Protein AF-N2IN59-F1 (afdb_monomer)

Structure (mmCIF, N/CA/C/O backbone):
data_AF-N2IN59-F1
#
_entry.id   AF-N2IN59-F1
#
loop_
_atom_site.group_PDB
_atom_site.id
_atom_site.type_symbol
_atom_site.label_atom_id
_atom_site.label_alt_id
_atom_site.label_comp_id
_atom_site.label_asym_id
_atom_site.label_entity_id
_atom_site.label_seq_id
_atom_site.pdbx_PDB_ins_code
_atom_site.Cartn_x
_atom_site.Cartn_y
_atom_site.Cartn_z
_atom_site.occupancy
_atom_site.B_iso_or_equiv
_atom_site.auth_seq_id
_atom_site.auth_comp_id
_atom_si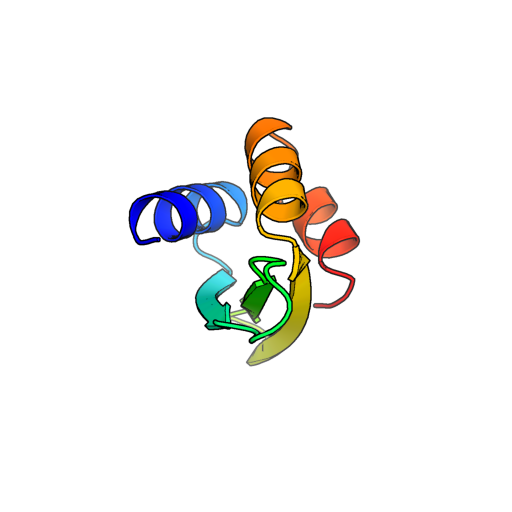te.auth_asym_id
_atom_site.auth_atom_id
_atom_site.pdbx_PDB_model_num
ATOM 1 N N . MET A 1 1 ? -11.474 6.387 3.301 1.00 69.00 1 MET A N 1
ATOM 2 C CA . MET A 1 1 ? -10.679 5.415 2.517 1.00 69.00 1 MET A CA 1
ATOM 3 C C . MET A 1 1 ? -10.043 6.016 1.258 1.00 69.00 1 MET A C 1
ATOM 5 O O . MET A 1 1 ? -8.833 5.917 1.133 1.00 69.00 1 MET A O 1
ATOM 9 N N . HIS A 1 2 ? -10.785 6.690 0.361 1.00 74.50 2 HIS A N 1
ATOM 10 C CA . HIS A 1 2 ? -10.219 7.269 -0.881 1.00 74.50 2 HIS A CA 1
ATOM 11 C C . HIS A 1 2 ? -9.024 8.225 -0.674 1.00 74.50 2 HIS A C 1
ATOM 13 O O . HIS A 1 2 ? -8.060 8.163 -1.429 1.00 74.50 2 HIS A O 1
ATOM 19 N N . ARG A 1 3 ? -9.046 9.071 0.366 1.00 79.00 3 ARG A N 1
ATOM 20 C CA . ARG A 1 3 ? -7.945 10.008 0.660 1.00 79.00 3 ARG A CA 1
ATOM 21 C C . ARG A 1 3 ? -6.637 9.292 1.035 1.00 79.00 3 ARG A C 1
ATOM 23 O O . ARG A 1 3 ? -5.567 9.725 0.636 1.00 79.00 3 ARG A O 1
ATOM 30 N N . GLN A 1 4 ? -6.726 8.184 1.762 1.00 78.75 4 GLN A N 1
ATOM 31 C CA . GLN A 1 4 ? -5.594 7.397 2.252 1.00 78.75 4 GLN A CA 1
ATOM 32 C C . GLN A 1 4 ? -4.968 6.569 1.127 1.00 78.75 4 GLN A C 1
ATOM 34 O O . GLN A 1 4 ? -3.749 6.459 1.072 1.00 78.75 4 GLN A O 1
ATOM 39 N N . ILE A 1 5 ? -5.787 6.074 0.187 1.00 82.69 5 ILE A N 1
ATOM 40 C CA . ILE A 1 5 ? -5.297 5.473 -1.064 1.00 82.69 5 ILE A CA 1
ATOM 41 C C . ILE A 1 5 ? -4.475 6.503 -1.851 1.00 82.69 5 ILE A C 1
ATOM 43 O O . ILE A 1 5 ? -3.387 6.172 -2.307 1.00 82.69 5 ILE A O 1
ATOM 47 N N . GLY A 1 6 ? -4.967 7.743 -1.971 1.00 82.12 6 GLY A N 1
ATOM 48 C CA . GLY A 1 6 ? -4.259 8.828 -2.661 1.00 82.12 6 GLY A CA 1
ATOM 49 C 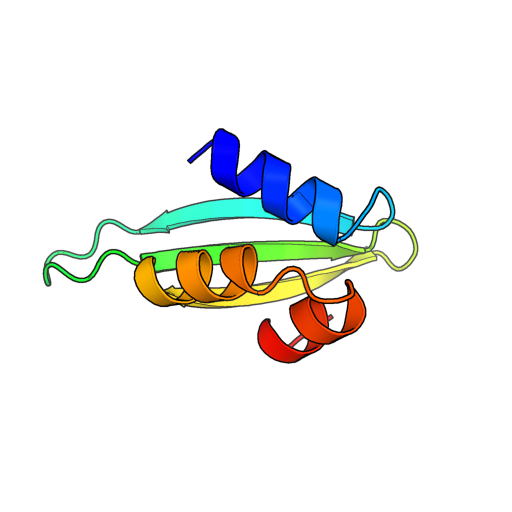C . GLY A 1 6 ? -2.884 9.123 -2.058 1.00 82.12 6 GLY A C 1
ATOM 50 O O . GLY A 1 6 ? -1.891 9.076 -2.771 1.00 82.12 6 GLY A O 1
ATOM 51 N 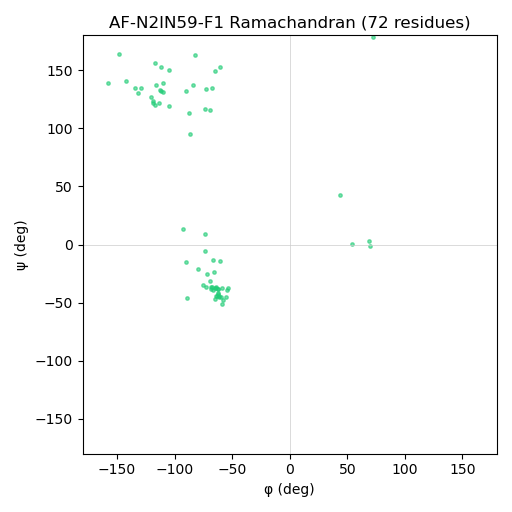N . ILE A 1 7 ? -2.810 9.320 -0.738 1.00 84.69 7 ILE A N 1
ATOM 52 C CA . ILE A 1 7 ? -1.537 9.589 -0.041 1.00 84.69 7 ILE A CA 1
ATOM 53 C C . ILE A 1 7 ? -0.560 8.416 -0.207 1.00 84.69 7 ILE A C 1
ATOM 55 O O . ILE A 1 7 ? 0.608 8.621 -0.521 1.00 84.69 7 ILE A O 1
ATOM 59 N N . LEU A 1 8 ? -1.026 7.174 -0.031 1.00 85.19 8 LEU A N 1
ATOM 60 C CA . LEU A 1 8 ? -0.167 5.997 -0.186 1.00 85.19 8 LEU A CA 1
ATOM 61 C C . LEU A 1 8 ? 0.344 5.849 -1.631 1.00 85.19 8 LEU A C 1
ATOM 63 O O . LEU A 1 8 ? 1.498 5.481 -1.846 1.00 85.19 8 LEU A O 1
ATOM 67 N N . GLN A 1 9 ? -0.498 6.169 -2.618 1.00 86.44 9 GLN A N 1
ATOM 68 C CA . GLN A 1 9 ? -0.144 6.160 -4.036 1.00 86.44 9 GLN A CA 1
ATOM 69 C C . GLN A 1 9 ? 0.864 7.264 -4.395 1.00 86.44 9 GLN A C 1
ATOM 71 O O . GLN A 1 9 ? 1.768 7.009 -5.187 1.00 86.44 9 GLN A O 1
ATOM 76 N N . GLU A 1 10 ? 0.747 8.456 -3.805 1.00 86.56 10 GLU A N 1
ATOM 77 C CA . GLU A 1 10 ? 1.726 9.542 -3.959 1.00 86.56 10 GLU A CA 1
ATOM 78 C C . GLU A 1 10 ? 3.087 9.157 -3.369 1.00 86.56 10 GLU A C 1
ATOM 80 O O . GLU A 1 10 ? 4.117 9.342 -4.014 1.00 86.56 10 GLU A O 1
ATOM 85 N N . LEU A 1 11 ? 3.092 8.560 -2.173 1.00 85.50 11 LEU A N 1
ATOM 86 C CA . LEU A 1 11 ? 4.320 8.154 -1.487 1.00 85.50 11 LEU A CA 1
ATOM 87 C C . LEU A 1 11 ? 5.063 7.022 -2.211 1.00 85.50 11 LEU A C 1
ATOM 89 O O . LEU A 1 11 ? 6.292 7.023 -2.259 1.00 85.50 11 LEU A O 1
ATOM 93 N N . LEU A 1 12 ? 4.338 6.050 -2.770 1.00 85.44 12 LEU A N 1
ATOM 94 C CA . LEU A 1 12 ? 4.934 4.952 -3.541 1.00 85.44 12 LEU A CA 1
ATOM 95 C C . LEU A 1 12 ? 5.286 5.367 -4.981 1.00 85.44 12 LEU A C 1
ATOM 97 O O . LEU A 1 12 ? 6.147 4.747 -5.610 1.00 85.44 12 LEU A O 1
ATOM 101 N N . GLY A 1 13 ? 4.668 6.434 -5.486 1.00 86.50 13 GLY A N 1
ATOM 102 C CA . GLY A 1 13 ? 4.853 6.938 -6.839 1.00 86.50 13 GLY A CA 1
ATOM 103 C C . GLY A 1 13 ? 4.211 6.056 -7.913 1.00 86.50 13 GLY A C 1
ATOM 104 O O . GLY A 1 13 ? 3.648 4.990 -7.653 1.00 86.50 13 GLY A O 1
ATOM 105 N N . ASP A 1 14 ? 4.328 6.492 -9.167 1.00 89.31 14 ASP A N 1
ATOM 106 C CA . ASP A 1 14 ? 3.618 5.881 -10.298 1.00 89.31 14 ASP A CA 1
ATOM 107 C C . ASP A 1 14 ? 4.059 4.456 -10.639 1.00 89.31 14 ASP A C 1
ATOM 109 O O . ASP A 1 14 ? 3.364 3.768 -11.390 1.00 89.31 14 ASP A O 1
ATOM 113 N N . ARG A 1 15 ? 5.188 3.988 -10.100 1.00 85.44 15 ARG A N 1
ATOM 114 C CA . ARG A 1 15 ? 5.671 2.618 -10.311 1.00 85.44 15 ARG A CA 1
ATOM 115 C C . ARG A 1 15 ? 4.720 1.578 -9.731 1.00 85.44 15 ARG A C 1
ATOM 117 O O . ARG A 1 15 ? 4.548 0.514 -10.324 1.00 85.44 15 ARG A O 1
ATOM 124 N N . TYR A 1 16 ? 4.108 1.878 -8.594 1.00 88.69 16 TYR A N 1
ATOM 125 C CA . TYR A 1 16 ? 3.263 0.927 -7.892 1.00 88.69 16 TYR A CA 1
ATOM 126 C C . TYR A 1 16 ? 1.795 1.282 -8.080 1.00 88.69 16 TYR A C 1
ATOM 128 O O . TYR A 1 16 ? 1.432 2.439 -8.270 1.00 88.69 16 TYR A O 1
ATOM 136 N N . ARG A 1 17 ? 0.932 0.274 -8.060 1.00 88.69 17 ARG A N 1
ATOM 137 C CA . ARG A 1 17 ? -0.513 0.449 -7.940 1.00 88.69 17 ARG A CA 1
ATOM 138 C C . ARG A 1 17 ? -0.936 -0.043 -6.570 1.00 88.69 17 ARG A C 1
ATOM 140 O O . ARG A 1 17 ? -0.583 -1.157 -6.190 1.00 88.69 17 ARG A O 1
ATOM 147 N N . VAL A 1 18 ? -1.722 0.770 -5.876 1.00 88.31 18 VAL A N 1
ATOM 148 C CA . VAL A 1 18 ? -2.197 0.463 -4.527 1.00 88.31 18 VAL A CA 1
ATOM 149 C C . VAL A 1 18 ? -3.693 0.175 -4.538 1.00 88.31 18 VAL A C 1
ATOM 151 O O . VAL A 1 18 ? -4.472 0.877 -5.188 1.00 88.31 18 VAL A O 1
ATOM 154 N N . LYS A 1 19 ? -4.112 -0.838 -3.782 1.00 90.00 19 LYS A N 1
ATOM 155 C CA . LYS A 1 19 ? -5.513 -1.055 -3.411 1.00 90.00 19 LYS A CA 1
ATOM 156 C C . LYS A 1 19 ? -5.603 -1.242 -1.899 1.00 90.00 19 LYS A C 1
ATOM 158 O O . LYS A 1 19 ? -4.821 -1.994 -1.328 1.00 90.00 19 LYS A O 1
ATOM 163 N N . LEU A 1 20 ? -6.578 -0.571 -1.286 1.00 88.69 20 LEU A N 1
ATOM 164 C CA . LEU A 1 20 ? -6.944 -0.753 0.118 1.00 88.69 20 LEU A CA 1
ATOM 165 C C . LEU A 1 20 ? -8.340 -1.368 0.202 1.00 88.69 20 LEU A C 1
ATOM 167 O O . LEU A 1 20 ? -9.258 -0.885 -0.466 1.00 88.69 20 LEU A O 1
ATOM 171 N N . THR A 1 21 ? -8.499 -2.396 1.031 1.00 87.56 21 THR A N 1
ATOM 172 C CA . THR A 1 21 ? -9.800 -2.993 1.356 1.00 87.56 21 THR A CA 1
ATOM 173 C C . THR A 1 21 ? -10.028 -2.878 2.858 1.00 87.56 21 THR A C 1
ATOM 175 O O . THR A 1 21 ? -9.174 -3.283 3.642 1.00 87.56 21 THR A O 1
ATOM 178 N N . HIS A 1 22 ? -11.171 -2.320 3.261 1.00 84.50 22 HIS A N 1
ATOM 179 C CA . HIS A 1 22 ? -11.590 -2.342 4.662 1.00 84.50 22 HIS A CA 1
ATOM 180 C C . HIS A 1 22 ? -12.034 -3.744 5.057 1.00 84.50 22 HIS A C 1
ATOM 182 O O . HIS A 1 22 ? -12.868 -4.321 4.353 1.00 84.50 22 HIS A O 1
ATOM 188 N N . ILE A 1 23 ? -11.585 -4.233 6.207 1.00 82.56 23 ILE A N 1
ATOM 189 C CA . ILE A 1 23 ? -12.187 -5.402 6.842 1.00 82.56 23 ILE A CA 1
ATOM 190 C C . ILE A 1 23 ? -13.010 -4.904 8.027 1.00 82.56 23 ILE A C 1
ATOM 192 O O . ILE A 1 23 ? -12.491 -4.273 8.945 1.00 82.56 23 ILE A O 1
ATOM 196 N N . GLN A 1 24 ? -14.314 -5.174 7.993 1.00 69.75 24 GLN A N 1
ATOM 197 C CA . GLN A 1 24 ? -15.168 -5.014 9.166 1.00 69.75 24 GLN A CA 1
ATOM 198 C C . GLN A 1 24 ? -15.107 -6.309 9.968 1.00 69.75 24 GLN A C 1
ATOM 200 O O . GLN A 1 24 ? -15.804 -7.272 9.653 1.00 69.75 24 GLN A O 1
ATOM 205 N N . ASP A 1 25 ? -14.229 -6.340 10.965 1.00 67.75 25 ASP A N 1
ATOM 206 C CA . ASP A 1 25 ? -14.137 -7.459 11.894 1.00 67.75 25 ASP A CA 1
ATOM 207 C C . ASP A 1 25 ? -15.182 -7.290 13.022 1.00 67.75 25 ASP A C 1
ATOM 209 O O . ASP A 1 25 ? -15.353 -6.178 13.536 1.00 67.75 25 ASP A O 1
ATOM 213 N N . PRO A 1 26 ? -15.895 -8.353 13.444 1.00 61.72 26 PRO A N 1
ATOM 214 C CA . PRO A 1 26 ? -16.827 -8.299 14.575 1.00 61.72 26 PRO A CA 1
ATOM 215 C C . PRO A 1 26 ? -16.189 -7.907 15.919 1.00 61.72 26 PRO A C 1
ATOM 217 O O . PRO A 1 26 ? -16.911 -7.623 16.873 1.00 61.72 26 PRO A O 1
ATOM 220 N N . THR A 1 27 ? -14.856 -7.927 16.021 1.00 66.50 27 THR A N 1
ATOM 221 C CA . THR A 1 27 ? -14.099 -7.745 17.272 1.00 66.50 27 THR A CA 1
ATOM 222 C C . THR A 1 27 ? -13.671 -6.295 17.576 1.00 66.50 27 THR A C 1
ATOM 224 O O . THR A 1 27 ? -12.892 -6.071 18.499 1.00 66.50 27 THR A O 1
ATOM 227 N N . SER A 1 28 ? -14.226 -5.296 16.873 1.00 66.25 28 SER A N 1
ATOM 228 C CA . SER A 1 28 ? -13.975 -3.840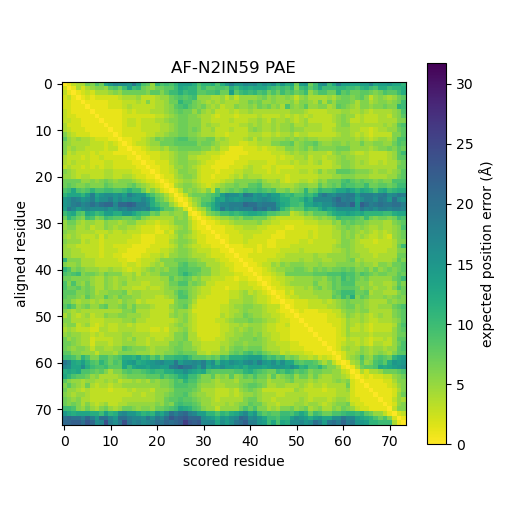 17.029 1.00 66.25 28 SER A CA 1
ATOM 229 C C . SER A 1 28 ? -12.598 -3.315 16.601 1.00 66.25 28 SER A C 1
ATOM 231 O O . SER A 1 28 ? -12.382 -2.104 16.661 1.00 66.25 28 SER A O 1
ATOM 233 N N . VAL A 1 29 ? -11.672 -4.158 16.141 1.00 73.88 29 VAL A N 1
ATOM 234 C CA . VAL A 1 29 ? -10.404 -3.675 15.570 1.00 73.88 29 VAL A CA 1
ATOM 235 C C . VAL A 1 29 ? -10.600 -3.408 14.079 1.00 73.88 29 VAL A C 1
ATOM 237 O O . VAL A 1 29 ? -10.829 -4.330 13.299 1.00 73.88 29 VAL A O 1
ATOM 240 N N . GLU A 1 30 ? -10.527 -2.138 13.672 1.00 84.69 30 GLU A N 1
ATOM 241 C CA . GLU A 1 30 ? -10.566 -1.760 12.256 1.00 84.69 30 GLU A CA 1
ATOM 242 C C . GLU A 1 30 ? -9.274 -2.211 11.567 1.00 84.69 30 GLU A C 1
ATOM 244 O O . GLU A 1 30 ? -8.184 -1.725 11.881 1.00 84.69 30 GLU A O 1
ATOM 249 N N . GLN A 1 31 ? -9.396 -3.135 10.614 1.00 86.19 31 GLN A N 1
ATOM 250 C CA . GLN A 1 31 ? -8.272 -3.658 9.842 1.00 86.19 31 GLN A CA 1
ATOM 251 C C . GLN A 1 31 ? -8.349 -3.229 8.379 1.00 86.19 31 GLN A C 1
ATOM 253 O O . GLN A 1 31 ? -9.422 -2.995 7.808 1.00 86.19 31 GLN A O 1
ATOM 258 N N . VAL A 1 32 ? -7.178 -3.146 7.752 1.00 87.12 32 VAL A N 1
ATOM 259 C CA . VAL A 1 32 ? -7.041 -2.818 6.338 1.00 87.12 32 VAL A CA 1
ATOM 260 C C . VAL A 1 32 ? -6.114 -3.803 5.644 1.00 87.12 32 VAL A C 1
ATOM 262 O O . VAL A 1 32 ? -4.990 -4.051 6.078 1.00 87.12 32 VAL A O 1
ATOM 265 N N . GLU A 1 33 ? -6.584 -4.330 4.519 1.00 89.50 33 GLU A N 1
ATOM 266 C CA . GLU A 1 33 ? -5.734 -5.060 3.587 1.00 89.50 33 GLU A CA 1
ATOM 267 C C . GLU A 1 33 ? -5.145 -4.103 2.566 1.00 89.50 33 GLU A C 1
ATOM 269 O O . GLU A 1 33 ? -5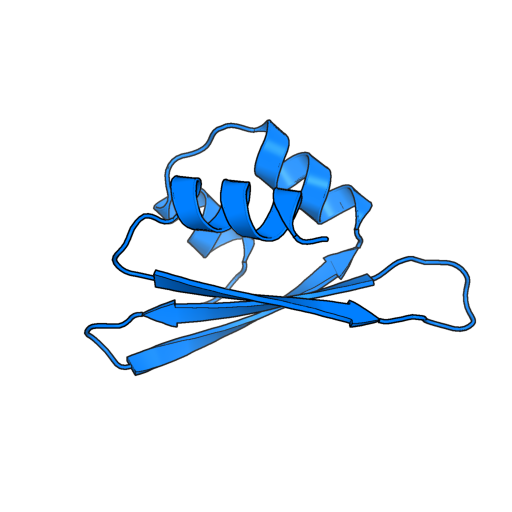.862 -3.316 1.935 1.00 89.50 33 GLU A O 1
ATOM 274 N N . ILE A 1 34 ? -3.842 -4.222 2.358 1.00 88.31 34 ILE A N 1
ATOM 275 C CA . ILE A 1 34 ? -3.069 -3.408 1.434 1.00 88.31 34 ILE A CA 1
ATOM 276 C C . ILE A 1 34 ? -2.468 -4.316 0.378 1.00 88.31 34 ILE A C 1
ATOM 278 O O . ILE A 1 34 ? -1.723 -5.247 0.679 1.00 88.31 34 ILE A O 1
ATOM 282 N N . TRP A 1 35 ? -2.775 -3.999 -0.872 1.00 89.94 35 TRP A N 1
ATOM 283 C CA . TRP A 1 35 ? -2.227 -4.665 -2.041 1.00 89.94 35 TRP A CA 1
ATOM 284 C C . TRP A 1 35 ? -1.362 -3.670 -2.801 1.00 89.94 35 TRP A C 1
ATOM 286 O O . TRP A 1 35 ? -1.855 -2.615 -3.216 1.00 89.94 35 TRP A O 1
ATOM 296 N N . VAL A 1 36 ? -0.089 -4.009 -2.993 1.00 89.12 36 VAL A N 1
ATOM 297 C CA . VAL A 1 36 ? 0.871 -3.192 -3.744 1.00 89.12 36 VAL A CA 1
ATOM 298 C C . VAL A 1 36 ? 1.364 -3.994 -4.936 1.00 89.12 36 VAL A C 1
ATOM 300 O O . VAL A 1 36 ? 1.915 -5.076 -4.771 1.00 89.12 36 VAL A O 1
ATOM 303 N N . ILE A 1 37 ? 1.162 -3.468 -6.142 1.00 89.06 37 ILE A N 1
ATOM 304 C CA . ILE A 1 37 ? 1.543 -4.134 -7.391 1.00 89.06 37 ILE A CA 1
ATOM 305 C C . ILE A 1 37 ? 2.587 -3.281 -8.106 1.00 89.06 37 ILE A C 1
ATOM 307 O O . ILE A 1 37 ? 2.298 -2.141 -8.468 1.00 89.06 37 ILE A O 1
ATOM 311 N N . ASP A 1 38 ? 3.776 -3.826 -8.348 1.00 90.19 38 ASP A N 1
ATOM 312 C CA . ASP A 1 38 ? 4.781 -3.210 -9.219 1.00 90.19 38 ASP A CA 1
ATOM 313 C C . ASP A 1 38 ? 4.353 -3.357 -10.685 1.00 90.19 38 ASP A C 1
ATOM 315 O O . ASP A 1 38 ? 4.249 -4.468 -11.209 1.00 90.19 38 ASP A O 1
ATOM 319 N N . LYS A 1 39 ? 4.113 -2.231 -11.367 1.00 87.88 39 LYS A N 1
ATOM 320 C CA . LYS A 1 39 ? 3.636 -2.216 -12.758 1.00 87.88 39 LYS A CA 1
ATOM 321 C C . LYS A 1 39 ? 4.654 -2.782 -13.752 1.00 87.88 39 LYS A C 1
ATOM 323 O O . LYS A 1 39 ? 4.244 -3.217 -14.824 1.00 87.88 39 LYS A O 1
ATOM 328 N N . TYR A 1 40 ? 5.948 -2.772 -13.426 1.00 88.56 40 TYR A N 1
ATOM 329 C CA . TYR A 1 40 ? 6.995 -3.246 -14.337 1.00 88.56 40 TYR A CA 1
ATOM 330 C C . TYR A 1 40 ? 7.276 -4.733 -14.179 1.00 88.56 40 TYR A C 1
ATOM 332 O O . TYR A 1 40 ? 7.395 -5.449 -15.168 1.00 88.56 40 TYR A O 1
ATOM 340 N N . SER A 1 41 ? 7.404 -5.198 -12.935 1.00 88.12 41 SER A N 1
ATOM 341 C CA . SER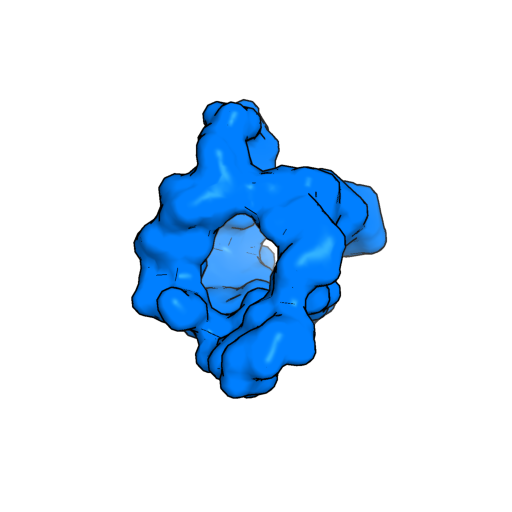 A 1 41 ? 7.734 -6.598 -12.657 1.00 88.12 41 SER A CA 1
ATOM 342 C C . SER A 1 41 ? 6.499 -7.491 -12.523 1.00 88.12 41 SER A C 1
ATOM 344 O O . SER A 1 41 ? 6.629 -8.713 -12.536 1.00 88.12 41 SER A O 1
ATOM 346 N N . GLY A 1 42 ? 5.308 -6.902 -12.360 1.00 84.50 42 GLY A N 1
ATOM 347 C CA . GLY A 1 42 ? 4.071 -7.623 -12.059 1.00 84.50 42 GLY A CA 1
ATOM 348 C C . GLY A 1 42 ? 4.046 -8.233 -10.655 1.00 84.50 42 GLY A C 1
ATOM 349 O O . GLY A 1 42 ? 3.087 -8.924 -10.311 1.00 84.50 42 GLY A O 1
ATOM 350 N N . ARG A 1 43 ? 5.083 -8.001 -9.837 1.00 84.62 43 ARG A N 1
ATOM 351 C CA . ARG A 1 43 ? 5.146 -8.510 -8.466 1.00 84.62 43 ARG A CA 1
ATOM 352 C C . ARG A 1 43 ? 4.089 -7.827 -7.619 1.00 84.62 43 ARG A C 1
ATOM 354 O O . ARG A 1 43 ? 3.923 -6.609 -7.671 1.00 84.62 43 ARG A O 1
ATOM 361 N N . CYS A 1 44 ? 3.387 -8.636 -6.843 1.00 83.81 44 CYS A N 1
ATOM 362 C CA . CYS A 1 44 ? 2.367 -8.180 -5.925 1.00 83.81 44 CYS A CA 1
ATOM 363 C C . CYS A 1 44 ? 2.797 -8.509 -4.507 1.00 83.81 44 CYS A C 1
ATOM 365 O O . CYS A 1 44 ? 3.235 -9.624 -4.227 1.00 83.81 44 CYS A O 1
ATOM 367 N N . ALA A 1 45 ? 2.583 -7.557 -3.618 1.00 83.62 45 ALA A N 1
ATOM 368 C CA . ALA A 1 45 ? 2.648 -7.776 -2.200 1.00 83.62 45 ALA A CA 1
ATOM 369 C C . ALA A 1 45 ? 1.324 -7.530 -1.525 1.00 83.62 45 ALA A C 1
ATOM 371 O O . ALA A 1 45 ? 0.476 -6.769 -2.001 1.00 83.62 45 ALA A O 1
ATOM 372 N N . PHE A 1 46 ? 1.209 -8.180 -0.382 1.00 85.00 46 PHE A N 1
ATOM 373 C CA . PHE A 1 46 ? 0.042 -8.168 0.454 1.00 85.00 46 PHE A CA 1
ATOM 374 C C . PHE A 1 46 ? 0.470 -7.949 1.899 1.00 85.00 46 PHE A C 1
ATOM 376 O O . PHE A 1 46 ? 1.394 -8.606 2.381 1.00 85.00 46 PHE A O 1
ATOM 383 N N . SER A 1 47 ? -0.238 -7.055 2.577 1.00 85.75 47 SER A N 1
ATOM 384 C CA . SER A 1 47 ? -0.132 -6.864 4.017 1.00 85.75 47 SER A CA 1
ATOM 385 C C . SER A 1 47 ? -1.501 -6.581 4.613 1.00 85.75 47 SER A C 1
ATOM 387 O O . SER A 1 47 ? -2.289 -5.833 4.036 1.00 85.75 47 SER A O 1
ATOM 389 N N . SER A 1 48 ? -1.758 -7.153 5.786 1.00 86.62 48 SER A N 1
ATOM 390 C CA . SER A 1 48 ? -2.884 -6.791 6.645 1.00 86.62 48 SER A CA 1
ATOM 391 C C . SER A 1 48 ? -2.335 -6.121 7.898 1.00 86.62 48 SER A C 1
ATOM 393 O O . SER A 1 48 ? -1.369 -6.615 8.486 1.00 86.62 48 SER A O 1
ATOM 3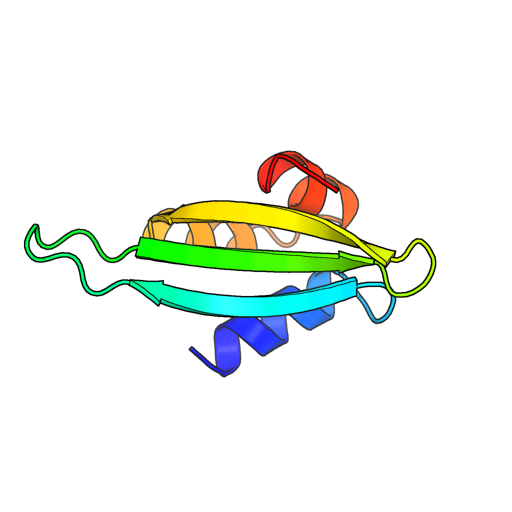95 N N . LEU A 1 49 ? -2.908 -4.980 8.266 1.00 86.06 49 LEU A N 1
ATOM 396 C CA . LEU A 1 49 ? -2.542 -4.228 9.464 1.00 86.06 49 LEU A CA 1
ATOM 397 C C . LEU A 1 49 ? -3.748 -3.488 10.043 1.00 86.06 49 LEU A C 1
ATOM 399 O O . LEU A 1 49 ? -4.772 -3.312 9.376 1.00 86.06 49 LEU A O 1
ATOM 403 N N . GLU A 1 50 ? -3.618 -3.047 11.290 1.00 87.75 50 GLU A N 1
ATOM 404 C CA . GLU A 1 50 ? -4.615 -2.187 11.917 1.00 87.75 50 GLU A CA 1
ATOM 405 C C . GLU A 1 50 ? -4.684 -0.829 11.208 1.00 87.75 50 GLU A C 1
ATOM 407 O O . GLU A 1 50 ? -3.695 -0.302 10.689 1.00 87.75 50 GLU A O 1
ATOM 412 N N . TRP A 1 51 ? -5.867 -0.221 11.200 1.00 86.00 51 TRP A N 1
ATOM 413 C CA . TRP A 1 51 ? -6.058 1.099 10.607 1.00 86.00 51 TRP A CA 1
ATOM 414 C C . TRP A 1 51 ? -5.166 2.169 11.262 1.00 86.00 51 TRP A C 1
ATOM 416 O O . TRP A 1 51 ? -4.616 3.031 10.574 1.00 86.00 51 TRP A O 1
ATOM 426 N N . SER A 1 52 ? -4.971 2.083 12.580 1.00 86.38 52 SER A N 1
ATOM 427 C CA . SER A 1 52 ? -4.043 2.909 13.367 1.00 86.38 52 SER A CA 1
ATOM 428 C C . SER A 1 52 ? -2.606 2.833 12.835 1.00 86.38 52 SER A C 1
ATOM 430 O O . SER A 1 52 ? -1.960 3.867 12.643 1.00 86.38 52 SER A O 1
ATOM 432 N N . ASP A 1 53 ? -2.128 1.630 12.522 1.00 86.38 53 ASP A N 1
ATOM 433 C CA . ASP A 1 53 ? -0.789 1.401 11.980 1.00 86.38 53 ASP A CA 1
ATOM 434 C C . ASP A 1 53 ? -0.633 1.982 10.573 1.00 86.38 53 ASP A C 1
ATOM 436 O O . ASP A 1 53 ? 0.407 2.566 10.257 1.00 86.38 53 ASP A O 1
ATOM 440 N N . LEU A 1 54 ? -1.680 1.911 9.740 1.00 85.50 54 LEU A N 1
ATOM 441 C CA . LEU A 1 54 ? -1.675 2.551 8.422 1.00 85.50 54 LEU A CA 1
ATOM 442 C C . LEU A 1 54 ? -1.553 4.070 8.564 1.00 85.50 54 LEU A C 1
ATOM 444 O O . LEU A 1 54 ? -0.779 4.701 7.846 1.00 85.50 54 LEU A O 1
ATOM 448 N N . LEU A 1 55 ? -2.301 4.678 9.485 1.00 83.88 55 LEU A N 1
ATOM 449 C CA . LEU A 1 55 ? -2.217 6.122 9.712 1.00 83.88 55 LEU A CA 1
ATOM 450 C C . LEU A 1 55 ? -0.820 6.535 10.188 1.00 83.88 55 LEU A C 1
ATOM 452 O O . LEU A 1 55 ? -0.282 7.524 9.687 1.00 83.88 55 LEU A O 1
ATOM 456 N N . ASN A 1 56 ? -0.210 5.753 11.082 1.00 86.00 56 ASN A N 1
ATOM 457 C CA . ASN A 1 56 ? 1.167 5.971 11.523 1.00 86.00 56 ASN A CA 1
ATOM 458 C C . ASN A 1 56 ? 2.160 5.865 10.355 1.00 86.00 56 ASN A C 1
ATOM 460 O O . ASN A 1 56 ? 3.023 6.730 10.205 1.00 86.00 56 ASN A O 1
ATOM 464 N N . LEU A 1 57 ? 2.008 4.859 9.487 1.00 83.00 57 LEU A N 1
ATOM 465 C CA . LEU A 1 57 ? 2.829 4.687 8.284 1.00 83.00 57 LEU A CA 1
ATOM 466 C C . LEU A 1 57 ? 2.757 5.915 7.362 1.00 83.00 57 LEU A C 1
ATOM 468 O O . LEU A 1 57 ? 3.792 6.424 6.932 1.00 83.00 57 LEU A O 1
ATOM 472 N N . LEU A 1 58 ? 1.546 6.409 7.084 1.00 81.38 58 LEU A N 1
ATOM 473 C CA . LEU A 1 58 ? 1.319 7.560 6.200 1.00 81.38 58 LEU A CA 1
ATOM 474 C C . LEU A 1 58 ? 1.818 8.881 6.806 1.00 81.38 58 LEU A C 1
ATOM 476 O O . LEU A 1 58 ? 2.250 9.768 6.071 1.00 81.38 58 LEU A O 1
ATOM 480 N N . ALA A 1 59 ? 1.778 9.020 8.133 1.00 81.06 59 ALA A N 1
ATOM 481 C CA . ALA A 1 59 ? 2.215 10.228 8.831 1.00 81.06 59 ALA A CA 1
ATOM 482 C C . ALA A 1 59 ? 3.743 10.414 8.834 1.00 81.06 59 ALA A C 1
ATOM 484 O O . ALA A 1 59 ? 4.221 11.543 8.921 1.00 81.06 59 ALA A O 1
ATOM 485 N N . LEU A 1 60 ? 4.517 9.330 8.718 1.00 77.00 60 LEU A N 1
ATOM 486 C CA . LEU A 1 60 ? 5.977 9.371 8.847 1.00 77.00 60 LEU A CA 1
ATOM 487 C C . LEU A 1 60 ? 6.715 9.995 7.640 1.00 77.00 60 LEU A C 1
ATOM 489 O O . LEU A 1 60 ? 7.930 10.149 7.724 1.00 77.00 60 LEU A O 1
ATOM 493 N N . GLN A 1 61 ? 6.025 10.341 6.539 1.00 65.06 61 GLN A N 1
ATOM 494 C CA . GLN A 1 61 ? 6.604 10.929 5.309 1.00 65.06 61 GLN A CA 1
ATOM 495 C C . GLN A 1 61 ? 7.918 10.258 4.848 1.00 65.06 61 GLN A C 1
ATOM 497 O O . GLN A 1 61 ? 8.893 10.922 4.489 1.00 65.06 61 GLN A O 1
ATOM 502 N N . LYS A 1 62 ? 7.975 8.923 4.895 1.00 67.81 62 LYS A N 1
ATOM 503 C CA . LYS A 1 62 ? 9.183 8.164 4.543 1.00 67.81 62 LYS A CA 1
ATOM 504 C C . LYS A 1 62 ? 9.325 7.961 3.036 1.00 67.81 62 LYS A C 1
ATOM 506 O O . LYS A 1 62 ? 8.361 8.089 2.282 1.00 67.81 62 LYS A O 1
ATOM 511 N N . LYS A 1 63 ? 10.539 7.606 2.602 1.00 75.56 63 LYS A N 1
ATOM 512 C CA . LYS A 1 63 ? 10.809 7.185 1.219 1.00 75.56 63 LYS A CA 1
ATOM 513 C C . LYS A 1 63 ? 9.990 5.932 0.879 1.00 75.56 63 LYS A C 1
ATOM 515 O O . LYS A 1 63 ? 9.701 5.118 1.755 1.00 75.56 63 LYS A O 1
ATOM 520 N N . SER A 1 64 ? 9.671 5.748 -0.402 1.00 75.31 64 SER A N 1
ATOM 521 C CA . SER A 1 64 ? 8.892 4.605 -0.899 1.00 75.31 64 SER A CA 1
ATOM 522 C C . SER A 1 64 ? 9.469 3.245 -0.484 1.00 75.31 64 SER A C 1
ATOM 524 O O . SER A 1 64 ? 8.710 2.350 -0.129 1.00 75.31 64 SER A O 1
ATOM 526 N N . GLU A 1 65 ? 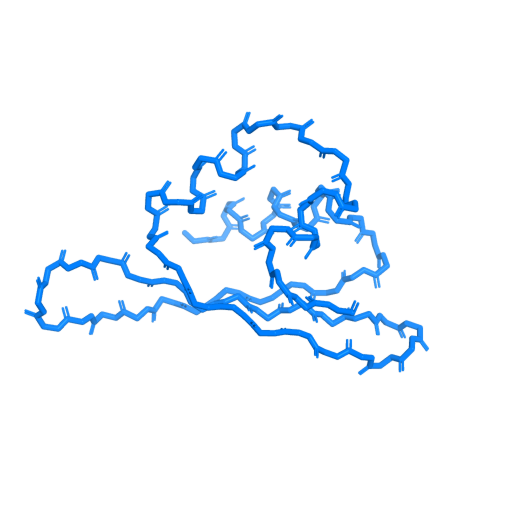10.796 3.094 -0.449 1.00 76.88 65 GLU A N 1
ATOM 527 C CA . GLU A 1 65 ? 11.466 1.861 -0.003 1.00 76.88 65 GLU A CA 1
ATOM 528 C C . GLU A 1 65 ? 11.179 1.512 1.464 1.00 76.88 65 GLU A C 1
ATOM 530 O O . GLU A 1 65 ? 10.954 0.347 1.779 1.00 76.88 65 GLU A O 1
ATOM 535 N N . ASP A 1 66 ? 11.111 2.497 2.362 1.00 79.38 66 ASP A N 1
ATOM 536 C CA . ASP A 1 66 ? 10.791 2.254 3.775 1.00 79.38 66 ASP A CA 1
ATOM 537 C C . ASP A 1 66 ? 9.338 1.804 3.951 1.00 79.38 66 ASP A C 1
ATOM 539 O O . ASP A 1 66 ? 9.034 0.958 4.798 1.00 79.38 66 ASP A O 1
ATOM 543 N N . ILE A 1 67 ? 8.438 2.362 3.136 1.00 80.94 67 ILE A N 1
ATOM 544 C CA . ILE A 1 67 ? 7.028 1.968 3.095 1.00 80.94 67 ILE A CA 1
ATOM 545 C C . ILE A 1 67 ? 6.919 0.523 2.606 1.00 80.94 67 ILE A C 1
ATOM 547 O O . ILE A 1 67 ? 6.259 -0.280 3.257 1.00 80.94 67 ILE A O 1
ATOM 551 N N . LEU A 1 68 ? 7.620 0.158 1.529 1.00 79.88 68 LEU A N 1
ATOM 552 C CA . LEU A 1 68 ? 7.645 -1.216 1.012 1.00 79.88 68 LEU A CA 1
ATOM 553 C C . LEU A 1 68 ? 8.237 -2.207 2.026 1.00 79.88 68 LEU A C 1
ATOM 555 O O . LEU A 1 68 ? 7.655 -3.263 2.260 1.00 79.88 68 LEU A O 1
ATOM 559 N N . ASN A 1 69 ? 9.332 -1.838 2.696 1.00 78.31 69 ASN A N 1
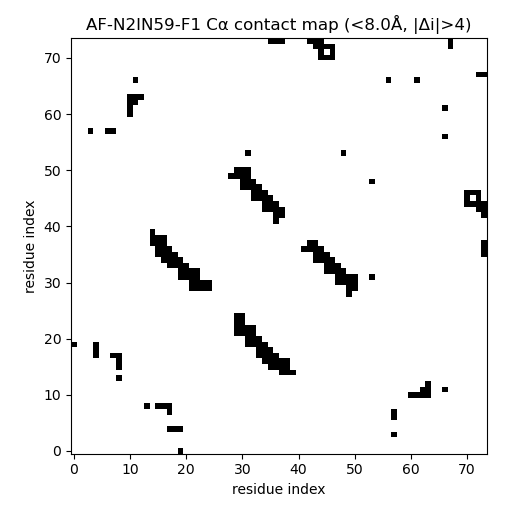ATOM 560 C CA . ASN A 1 69 ? 9.940 -2.651 3.753 1.00 78.31 69 ASN A CA 1
ATOM 561 C C . ASN A 1 69 ? 8.986 -2.861 4.940 1.00 78.31 69 ASN A C 1
ATOM 563 O O . ASN A 1 69 ? 8.933 -3.950 5.513 1.00 78.31 69 ASN A O 1
ATOM 567 N N . THR A 1 70 ? 8.206 -1.836 5.298 1.00 76.50 70 THR A N 1
ATOM 568 C CA . THR A 1 70 ? 7.212 -1.924 6.381 1.00 76.50 70 THR A CA 1
ATOM 569 C C . THR A 1 70 ? 6.004 -2.767 5.976 1.00 76.50 70 THR A C 1
ATOM 571 O O . THR A 1 70 ? 5.514 -3.555 6.780 1.00 76.50 70 THR A O 1
ATOM 574 N N . LEU A 1 71 ? 5.577 -2.683 4.713 1.00 78.88 71 LEU A N 1
ATOM 575 C CA . LEU A 1 71 ? 4.538 -3.539 4.130 1.00 78.88 71 LEU A CA 1
ATOM 576 C C . LEU A 1 71 ? 5.024 -4.982 3.863 1.00 78.88 71 LEU A C 1
ATOM 578 O O . LEU A 1 71 ? 4.296 -5.771 3.264 1.00 78.88 71 LEU A O 1
ATOM 582 N N . LYS A 1 72 ? 6.228 -5.339 4.344 1.00 63.53 72 LYS A N 1
ATOM 583 C CA . LYS A 1 72 ? 6.843 -6.678 4.434 1.00 63.53 72 LYS A CA 1
ATOM 584 C C . LYS A 1 72 ? 6.944 -7.525 3.162 1.00 63.53 72 LYS A C 1
ATOM 586 O O . LYS A 1 72 ? 7.515 -8.610 3.219 1.00 63.53 72 LYS A O 1
ATOM 591 N N . ALA A 1 73 ? 6.495 -7.055 2.014 1.00 51.16 73 ALA A N 1
ATOM 592 C CA . ALA A 1 73 ? 6.736 -7.691 0.731 1.00 51.16 73 ALA A CA 1
ATOM 593 C C . ALA A 1 73 ? 6.580 -6.627 -0.360 1.00 51.16 73 ALA A C 1
ATOM 595 O O . ALA A 1 73 ? 5.706 -5.779 -0.228 1.00 51.16 73 ALA A O 1
ATOM 596 N N . VAL A 1 74 ? 7.459 -6.645 -1.367 1.00 43.78 74 VAL A N 1
ATOM 597 C CA . VAL A 1 74 ? 7.289 -6.565 -2.842 1.00 43.78 74 VAL A CA 1
ATOM 598 C C . VAL A 1 74 ? 8.647 -6.976 -3.417 1.00 43.78 74 VAL A C 1
ATOM 600 O O . VAL A 1 74 ? 9.665 -6.447 -2.923 1.00 43.78 74 VAL A O 1
#

Sequence (74 aa):
MHRQIGILQELLGDRYRVKLTHIQDPTSVEQVEIWVIDKYSGRCAFSSLEWSDLLNLLALQKKSEDILNTLKAV

Secondary structure (DSSP, 8-state):
-HHHHHHHHHHH-TTEEEEEEEE--TTS--EEEEEEEETTT--EEEEEEEHHHHHHHHHT---HHHHHHHTT--

Nearest PDB structures (foldseek):
  2qkd-assembly1_A  TM=8.280E-01  e=1.364E+00  Mus musculus
  5boi-assembly1_A  TM=6.657E-01  e=9.393E-01  Priestia megaterium QM B1551
  2l3j-assembly1_A  TM=4.587E-01  e=3.266E-01  Rattus norvegicus
  2l3c-assembly1_A  TM=4.564E-01  e=2.114E-01  Rattus norvegicus
  5npg-assembly1_A  TM=3.842E-01  e=2.394E-01  Drosophila melanogaster

Radius of gyration: 11.92 Å; Cα contacts (8 Å, |Δi|>4): 110; chains: 1; bounding box: 28×19×32 Å

pLDDT: mean 81.11, std 9.07, range [43.78, 90.19]

Mean predicted aligned error: 5.83 Å

Solvent-accessible surface area (backbone atoms only — not comparable to full-atom values): 4295 Å² total; per-residue (Å²): 111,73,69,59,53,50,54,54,36,62,50,53,30,88,58,40,46,71,49,78,44,82,43,90,49,96,83,76,59,56,32,34,39,41,37,42,32,35,71,84,79,67,45,67,18,64,36,76,48,45,48,68,57,53,53,54,60,67,68,64,76,59,58,41,67,58,52,40,60,71,41,73,43,112

Foldseek 3Di:
DVVLLVLLCVQLDPQKHWDKDWDDDPPPFTKIKIWIAGPPVRDIAIAIDTPVVSVVLSVVSDHNVVSCVVSVHD